Protein AF-A0A9E3EXT1-F1 (afdb_monomer)

Mean predicted aligned error: 4.01 Å

Radius of gyration: 15.21 Å; Cα contacts (8 Å, |Δi|>4): 262; chains: 1; bounding box: 45×29×39 Å

Structure (mmCIF, N/CA/C/O backbone):
data_AF-A0A9E3EXT1-F1
#
_entry.id   AF-A0A9E3EXT1-F1
#
loop_
_atom_site.group_PDB
_atom_site.id
_atom_site.type_symbol
_atom_site.label_atom_id
_atom_site.label_alt_id
_atom_site.label_comp_id
_atom_site.label_asym_id
_atom_site.label_entity_id
_atom_site.label_seq_id
_atom_site.pdbx_PDB_ins_code
_atom_site.Cartn_x
_atom_site.Cartn_y
_atom_site.Cartn_z
_atom_site.occupancy
_atom_site.B_iso_or_equiv
_atom_site.auth_seq_id
_atom_site.auth_comp_id
_atom_site.auth_asym_id
_atom_site.auth_atom_id
_atom_site.pdbx_PDB_model_num
ATOM 1 N N . MET A 1 1 ? 29.242 -13.942 -9.370 1.00 41.12 1 MET A N 1
ATOM 2 C CA . MET A 1 1 ? 27.802 -14.006 -9.050 1.00 41.12 1 MET A CA 1
ATOM 3 C C . MET A 1 1 ? 27.600 -13.312 -7.719 1.00 41.12 1 MET A C 1
ATOM 5 O O . MET A 1 1 ? 28.038 -13.839 -6.708 1.00 41.12 1 MET A O 1
ATOM 9 N N . ALA A 1 2 ? 27.047 -12.103 -7.736 1.00 33.72 2 ALA A N 1
ATOM 10 C CA . ALA A 1 2 ? 26.754 -11.335 -6.535 1.00 33.72 2 ALA A CA 1
ATOM 11 C C . ALA A 1 2 ? 25.234 -11.185 -6.450 1.00 33.72 2 ALA A C 1
ATOM 13 O O . ALA A 1 2 ? 24.664 -10.317 -7.099 1.00 33.72 2 ALA A O 1
ATOM 14 N N . ALA A 1 3 ? 24.575 -12.050 -5.677 1.00 46.12 3 ALA A N 1
ATOM 15 C CA . ALA A 1 3 ? 23.189 -11.853 -5.248 1.00 46.12 3 ALA A CA 1
ATOM 16 C C . ALA A 1 3 ? 23.150 -10.855 -4.074 1.00 46.12 3 ALA A C 1
ATOM 18 O O . ALA A 1 3 ? 22.568 -11.111 -3.025 1.00 46.12 3 ALA A O 1
ATOM 19 N N . ALA A 1 4 ? 23.869 -9.744 -4.222 1.00 41.94 4 ALA A N 1
ATOM 20 C CA . ALA A 1 4 ? 23.874 -8.671 -3.251 1.00 41.94 4 ALA A CA 1
ATOM 21 C C . ALA A 1 4 ? 22.719 -7.725 -3.609 1.00 41.94 4 ALA A C 1
ATOM 23 O O . ALA A 1 4 ? 22.668 -7.222 -4.728 1.00 41.94 4 ALA A O 1
ATOM 24 N N . HIS A 1 5 ? 21.829 -7.478 -2.644 1.00 45.53 5 HIS A N 1
ATOM 25 C CA . HIS A 1 5 ? 20.836 -6.391 -2.626 1.00 45.53 5 HIS A CA 1
ATOM 26 C C . HIS A 1 5 ? 19.431 -6.640 -3.213 1.00 45.53 5 HIS A C 1
ATOM 28 O O . HIS A 1 5 ? 18.797 -5.693 -3.676 1.00 45.53 5 HIS A O 1
ATOM 34 N N . GLN A 1 6 ? 18.858 -7.844 -3.097 1.00 55.72 6 GLN A N 1
ATOM 35 C CA . GLN A 1 6 ? 17.393 -7.918 -2.950 1.00 55.72 6 GLN A CA 1
ATOM 36 C C . GLN A 1 6 ? 17.056 -7.639 -1.489 1.00 55.72 6 GLN A C 1
ATOM 38 O O . GLN A 1 6 ? 17.091 -8.523 -0.637 1.00 55.72 6 GLN A O 1
ATOM 43 N N . VAL A 1 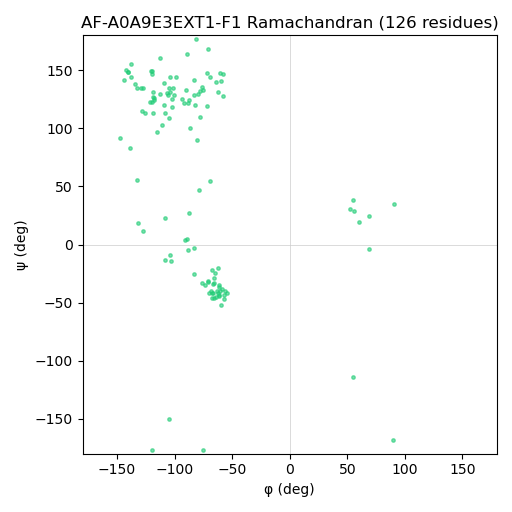7 ? 16.838 -6.365 -1.178 1.00 64.25 7 VAL A N 1
ATOM 44 C CA . VAL A 1 7 ? 16.384 -5.970 0.148 1.00 64.25 7 VAL A CA 1
ATOM 45 C C . VAL A 1 7 ? 14.863 -6.072 0.123 1.00 64.25 7 VAL A C 1
ATOM 47 O O . VAL A 1 7 ? 14.214 -5.172 -0.391 1.00 64.25 7 VAL A O 1
ATOM 50 N N . ASN A 1 8 ? 14.312 -7.163 0.667 1.00 83.69 8 ASN A N 1
ATOM 51 C CA . ASN A 1 8 ? 12.869 -7.373 0.866 1.00 83.69 8 ASN A CA 1
ATOM 52 C C . ASN A 1 8 ? 12.344 -6.426 1.966 1.00 83.69 8 ASN A C 1
ATOM 54 O O . ASN A 1 8 ? 11.835 -6.853 3.001 1.00 83.69 8 ASN A O 1
ATOM 58 N N . LEU A 1 9 ? 12.582 -5.127 1.807 1.00 90.31 9 LEU A N 1
ATOM 59 C CA . LEU A 1 9 ? 12.347 -4.104 2.808 1.00 90.31 9 LEU A CA 1
ATOM 60 C C . LEU A 1 9 ? 11.310 -3.130 2.289 1.00 90.31 9 LEU A C 1
ATOM 62 O O . LEU A 1 9 ? 11.478 -2.501 1.248 1.00 90.31 9 LEU A O 1
ATOM 66 N N . THR A 1 10 ? 10.260 -2.975 3.075 1.00 95.12 10 THR A N 1
ATOM 67 C CA . THR A 1 10 ? 9.255 -1.940 2.867 1.00 95.12 10 THR A CA 1
ATOM 68 C C . THR A 1 10 ? 9.328 -0.937 4.003 1.00 95.12 10 THR A C 1
ATOM 70 O O . THR A 1 10 ? 9.853 -1.228 5.085 1.00 95.12 10 THR A O 1
ATOM 73 N N . SER A 1 11 ? 8.785 0.251 3.785 1.00 97.06 11 SER A N 1
ATOM 74 C CA . SER A 1 11 ? 8.518 1.191 4.865 1.00 97.06 11 SER A CA 1
ATOM 75 C C . SER A 1 11 ? 7.027 1.492 4.930 1.00 97.06 11 SER A C 1
ATOM 77 O O . SER A 1 11 ? 6.325 1.431 3.924 1.00 97.06 11 SER A O 1
ATOM 79 N N . ALA A 1 12 ? 6.538 1.771 6.132 1.00 98.06 12 ALA A N 1
ATOM 80 C CA . ALA A 1 12 ? 5.205 2.299 6.361 1.00 98.06 12 ALA A CA 1
ATOM 81 C C . ALA A 1 12 ? 5.334 3.539 7.242 1.00 98.06 12 ALA A C 1
ATOM 83 O O . ALA A 1 12 ? 5.754 3.435 8.395 1.00 98.06 12 ALA A O 1
ATOM 84 N N . ARG A 1 13 ? 4.986 4.710 6.713 1.00 98.19 13 ARG A N 1
ATOM 85 C CA . ARG A 1 13 ? 4.834 5.934 7.503 1.00 98.19 13 ARG A CA 1
ATOM 86 C C . ARG A 1 13 ? 3.376 6.076 7.898 1.00 98.19 13 ARG A C 1
ATOM 88 O O . ARG A 1 13 ? 2.511 6.086 7.031 1.00 98.19 13 ARG A O 1
ATOM 95 N N . ILE A 1 14 ? 3.120 6.206 9.191 1.00 98.19 14 ILE A N 1
ATOM 96 C CA . ILE A 1 14 ? 1.783 6.266 9.769 1.00 98.19 14 ILE A CA 1
ATOM 97 C C . ILE A 1 14 ? 1.616 7.609 10.465 1.00 98.19 14 ILE A C 1
ATOM 99 O O . ILE A 1 14 ? 2.414 7.956 11.326 1.00 98.19 14 ILE A O 1
ATOM 103 N N . VAL A 1 15 ? 0.560 8.343 10.130 1.00 98.12 15 VAL A N 1
ATOM 104 C CA . VAL A 1 15 ? 0.195 9.592 10.806 1.00 98.12 15 VAL A CA 1
ATOM 105 C C . VAL A 1 15 ? -1.211 9.453 11.377 1.00 98.12 15 VAL A C 1
ATOM 107 O O . VAL A 1 15 ? -2.164 9.174 10.648 1.00 98.12 15 VAL A O 1
ATOM 110 N N . LEU A 1 16 ? -1.343 9.641 12.692 1.00 96.62 16 LEU A N 1
ATOM 111 C CA . LEU A 1 16 ? -2.631 9.630 13.384 1.00 96.62 16 LEU A CA 1
ATOM 112 C C . LEU A 1 16 ? -3.210 11.050 13.454 1.00 96.62 16 LEU A C 1
ATOM 114 O O . LEU A 1 16 ? -2.596 11.952 14.018 1.00 96.62 16 LEU A O 1
ATOM 118 N N . GLY A 1 17 ? -4.409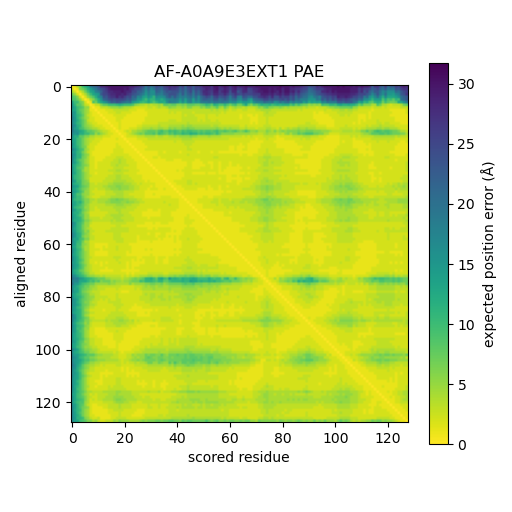 11.231 12.905 1.00 94.81 17 GLY A N 1
ATOM 119 C CA . GLY A 1 17 ? -5.186 12.465 12.994 1.00 94.81 17 GLY A CA 1
ATOM 120 C C . GLY A 1 17 ? -6.098 12.518 14.224 1.00 94.81 17 GLY A C 1
ATOM 121 O O . GLY A 1 17 ? -6.396 11.496 14.847 1.00 94.81 17 GLY A O 1
ATOM 122 N N . ALA A 1 18 ? -6.579 13.723 14.549 1.00 89.75 18 ALA A N 1
ATOM 123 C CA . ALA A 1 18 ? -7.447 13.977 15.704 1.00 89.75 18 ALA A CA 1
ATOM 124 C C . ALA A 1 18 ? -8.788 13.219 15.631 1.00 89.75 18 ALA A C 1
ATOM 126 O O . ALA A 1 18 ? -9.260 12.702 16.641 1.00 89.75 18 ALA A O 1
ATOM 127 N N . ASP A 1 19 ? -9.338 13.049 14.426 1.00 93.00 19 ASP A N 1
ATOM 128 C CA . ASP A 1 19 ? -10.639 12.406 14.189 1.00 93.00 19 ASP A CA 1
ATOM 129 C C . ASP A 1 19 ? -10.534 10.881 14.028 1.00 93.00 19 ASP A C 1
ATOM 131 O O . ASP A 1 19 ? -11.332 10.247 13.337 1.00 93.00 19 ASP A O 1
ATOM 135 N N . ARG A 1 20 ? -9.504 10.269 14.631 1.00 95.19 20 ARG A N 1
ATOM 136 C CA . ARG A 1 20 ? -9.189 8.835 14.482 1.00 95.19 20 ARG A CA 1
ATOM 137 C C . ARG A 1 20 ? -9.001 8.424 13.015 1.00 95.19 20 ARG A C 1
ATOM 139 O O . ARG A 1 20 ? -9.248 7.274 12.643 1.00 95.19 20 ARG A O 1
ATOM 146 N N . THR A 1 21 ? -8.550 9.358 12.183 1.00 97.56 21 THR A N 1
ATOM 147 C CA . THR A 1 21 ? -8.076 9.081 10.828 1.00 97.56 21 THR A CA 1
ATOM 148 C C . THR A 1 21 ? -6.625 8.632 10.882 1.00 97.56 21 THR A C 1
ATOM 150 O O . THR A 1 21 ? -5.839 9.169 11.658 1.00 97.56 21 THR A O 1
ATOM 153 N N . VAL A 1 22 ? -6.250 7.671 10.049 1.00 98.12 22 VAL A N 1
ATOM 154 C CA . VAL A 1 22 ? -4.881 7.160 9.966 1.00 98.12 22 VAL A CA 1
ATOM 155 C C . VAL A 1 22 ? -4.428 7.262 8.523 1.00 98.12 22 VAL A C 1
ATOM 157 O O . VAL A 1 22 ? -4.976 6.578 7.662 1.00 98.12 22 VAL A O 1
ATOM 160 N N . ASP A 1 23 ? -3.451 8.116 8.254 1.00 98.31 23 ASP A N 1
ATOM 161 C CA . ASP A 1 23 ? -2.793 8.173 6.953 1.00 98.31 23 ASP A CA 1
ATOM 162 C C . ASP A 1 23 ? -1.630 7.174 6.969 1.00 98.31 23 ASP A C 1
ATOM 164 O O . ASP A 1 23 ? -0.761 7.264 7.837 1.00 98.31 23 ASP A O 1
ATOM 168 N N . VAL A 1 24 ? -1.624 6.205 6.047 1.00 98.44 24 VAL A N 1
ATOM 169 C CA . VAL A 1 24 ? -0.497 5.275 5.862 1.00 98.44 24 VAL A CA 1
ATOM 170 C C . VAL A 1 24 ? 0.080 5.461 4.466 1.00 98.44 24 VAL A C 1
ATOM 172 O O . VAL A 1 24 ? -0.645 5.366 3.473 1.00 98.44 24 VAL A O 1
ATOM 175 N N . ASP A 1 25 ? 1.385 5.706 4.410 1.00 98.31 25 ASP A N 1
ATOM 176 C CA . ASP A 1 25 ? 2.198 5.689 3.195 1.00 98.31 25 ASP A CA 1
ATOM 177 C C . ASP A 1 25 ? 3.096 4.450 3.225 1.00 98.31 25 ASP A C 1
ATOM 179 O O . ASP A 1 25 ? 3.953 4.333 4.104 1.00 98.31 25 ASP A O 1
ATOM 183 N N . VAL A 1 26 ? 2.855 3.505 2.316 1.00 98.31 26 VAL A N 1
ATOM 184 C CA . VAL A 1 26 ? 3.659 2.289 2.161 1.00 98.31 26 VAL A CA 1
ATOM 185 C C . VAL A 1 26 ? 4.581 2.452 0.960 1.00 98.31 26 VAL A C 1
ATOM 187 O O . VAL A 1 26 ? 4.099 2.541 -0.170 1.00 98.31 26 VAL A O 1
ATOM 190 N N . SER A 1 27 ? 5.893 2.414 1.192 1.00 97.69 27 SER A N 1
ATOM 191 C CA . SER A 1 27 ? 6.903 2.432 0.129 1.00 97.69 27 SER A CA 1
ATOM 192 C C . SER A 1 27 ? 7.520 1.048 -0.063 1.00 97.69 27 SER A C 1
ATOM 194 O O . SER A 1 27 ? 7.882 0.370 0.905 1.00 97.69 27 SER A O 1
ATOM 196 N N . MET A 1 28 ? 7.649 0.628 -1.321 1.00 96.12 28 MET A N 1
ATOM 197 C CA . MET A 1 28 ? 8.204 -0.671 -1.722 1.00 96.12 28 MET A CA 1
ATOM 198 C C . MET A 1 28 ? 9.078 -0.503 -2.964 1.00 96.12 28 MET A C 1
ATOM 200 O O . MET A 1 28 ? 8.768 0.334 -3.811 1.00 96.12 28 MET A O 1
ATOM 204 N N . LYS A 1 29 ? 10.124 -1.320 -3.128 1.00 95.81 29 LYS A N 1
ATOM 205 C CA . LYS A 1 29 ? 10.916 -1.314 -4.364 1.00 95.81 29 LYS A CA 1
ATOM 206 C C . LYS A 1 29 ? 10.055 -1.760 -5.550 1.00 95.81 29 LYS A C 1
ATOM 208 O O . LYS A 1 29 ? 9.287 -2.715 -5.437 1.00 95.81 29 LYS A O 1
ATOM 213 N N . GLY A 1 30 ? 10.211 -1.127 -6.712 1.00 96.25 30 GLY A N 1
ATOM 214 C CA . GLY A 1 30 ? 9.434 -1.471 -7.906 1.00 96.25 30 GLY A CA 1
ATOM 215 C C . GLY A 1 30 ? 9.629 -2.929 -8.334 1.00 96.25 30 GLY A C 1
ATOM 216 O O . GLY A 1 30 ? 8.671 -3.603 -8.697 1.00 96.25 30 GLY A O 1
ATOM 217 N N . SER A 1 31 ? 10.857 -3.445 -8.219 1.00 95.38 31 SER A N 1
ATOM 218 C CA . SER A 1 31 ? 11.160 -4.853 -8.526 1.00 95.38 31 SER A CA 1
ATOM 219 C C . SER A 1 31 ? 10.485 -5.852 -7.578 1.00 95.38 31 SER A C 1
ATOM 221 O O . SER A 1 31 ? 10.163 -6.963 -7.997 1.00 95.38 31 SER A O 1
ATOM 223 N N . ASP A 1 32 ? 10.223 -5.468 -6.326 1.00 95.25 32 ASP A N 1
ATOM 224 C CA . ASP A 1 32 ? 9.475 -6.313 -5.393 1.00 95.25 32 ASP A CA 1
ATOM 225 C C . ASP A 1 32 ? 7.990 -6.357 -5.741 1.00 95.25 32 ASP A C 1
ATOM 227 O O . ASP A 1 32 ? 7.372 -7.412 -5.630 1.00 95.25 32 ASP A O 1
ATOM 231 N N . ILE A 1 33 ? 7.434 -5.248 -6.234 1.00 95.19 33 ILE A N 1
ATOM 232 C CA . ILE A 1 33 ? 6.058 -5.203 -6.744 1.00 95.19 33 ILE A CA 1
ATOM 233 C C . ILE A 1 33 ? 5.923 -6.068 -7.995 1.00 95.19 33 ILE A C 1
ATOM 235 O O . ILE A 1 33 ? 5.003 -6.880 -8.074 1.00 95.19 33 ILE A O 1
ATOM 239 N N . ASP A 1 34 ? 6.864 -5.956 -8.934 1.00 96.56 34 ASP A N 1
ATOM 240 C CA . ASP A 1 34 ? 6.881 -6.789 -10.141 1.00 96.56 34 ASP A CA 1
ATOM 241 C C . ASP A 1 34 ? 6.886 -8.279 -9.800 1.00 96.56 34 ASP A C 1
ATOM 243 O O . ASP A 1 34 ? 6.155 -9.061 -10.407 1.00 96.56 34 ASP A O 1
ATOM 247 N N . ARG A 1 35 ? 7.639 -8.671 -8.769 1.00 94.81 35 ARG A N 1
ATOM 248 C CA . ARG A 1 35 ? 7.631 -10.043 -8.258 1.00 94.81 35 ARG A CA 1
ATOM 249 C C . ARG A 1 35 ? 6.328 -10.410 -7.539 1.00 94.81 35 ARG A C 1
ATOM 251 O O . ARG A 1 35 ? 5.857 -11.526 -7.724 1.00 94.81 35 ARG A O 1
ATOM 258 N N . ALA A 1 36 ? 5.771 -9.512 -6.726 1.00 95.12 36 ALA A N 1
ATOM 259 C CA . ALA A 1 36 ? 4.577 -9.772 -5.920 1.00 95.12 36 ALA A CA 1
ATOM 260 C C . ALA A 1 36 ? 3.312 -9.955 -6.766 1.00 95.12 36 ALA A C 1
ATOM 262 O O . ALA A 1 36 ? 2.506 -10.840 -6.497 1.00 95.12 36 ALA A O 1
ATOM 263 N N . ILE A 1 37 ? 3.138 -9.127 -7.800 1.00 96.50 37 ILE A N 1
ATOM 264 C CA . ILE A 1 37 ? 1.882 -9.063 -8.562 1.00 96.50 37 ILE A CA 1
ATOM 265 C C . ILE A 1 37 ? 2.056 -9.211 -10.077 1.00 96.50 37 ILE A C 1
ATOM 267 O O . ILE A 1 37 ? 1.108 -8.984 -10.827 1.00 96.50 37 ILE A O 1
ATOM 271 N N . GLY A 1 38 ? 3.245 -9.606 -10.540 1.00 95.62 38 GLY A N 1
ATOM 272 C CA . GLY A 1 38 ? 3.505 -9.910 -11.950 1.00 95.62 38 GLY A CA 1
ATOM 273 C C . GLY A 1 38 ? 3.477 -8.688 -12.869 1.00 95.62 38 GLY A C 1
ATOM 274 O O . GLY A 1 38 ? 3.180 -8.819 -14.056 1.00 95.62 38 GLY A O 1
ATOM 275 N N . THR A 1 39 ? 3.733 -7.493 -12.333 1.00 96.00 39 THR A N 1
ATOM 276 C CA . THR A 1 39 ? 3.844 -6.271 -13.134 1.00 96.00 39 THR A CA 1
ATOM 277 C C . THR A 1 39 ? 5.227 -6.141 -13.775 1.00 96.00 39 THR A C 1
ATOM 279 O O . THR A 1 39 ? 6.125 -6.955 -13.565 1.00 96.00 39 THR A O 1
ATOM 282 N N . HIS A 1 40 ? 5.394 -5.090 -14.577 1.00 96.44 40 HIS A N 1
ATOM 283 C CA . HIS A 1 40 ? 6.684 -4.682 -15.125 1.00 96.44 40 HIS A CA 1
ATOM 284 C C . HIS A 1 40 ? 6.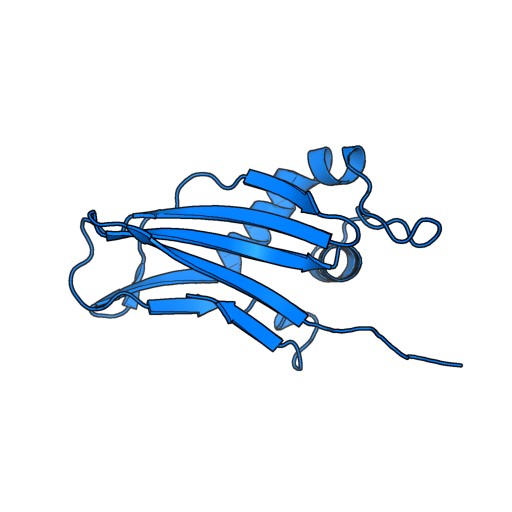871 -3.170 -14.943 1.00 96.44 40 HIS A C 1
ATOM 286 O O . HIS A 1 40 ? 7.017 -2.428 -15.912 1.00 96.44 40 HIS A O 1
ATOM 292 N N . VAL A 1 41 ? 6.770 -2.656 -13.724 1.00 97.50 41 VAL A N 1
ATOM 293 C CA . VAL A 1 41 ? 6.932 -1.225 -13.449 1.00 97.50 41 VAL A CA 1
ATOM 294 C C . VAL A 1 41 ? 8.401 -0.843 -13.307 1.00 97.50 41 VAL A C 1
ATOM 296 O O . VAL A 1 41 ? 8.748 0.297 -13.590 1.00 97.50 41 VAL A O 1
ATOM 299 N N . PHE A 1 42 ? 9.284 -1.766 -12.932 1.00 97.44 42 PHE A N 1
ATOM 300 C CA . PHE A 1 42 ? 10.690 -1.473 -12.686 1.00 97.44 42 PHE A CA 1
ATOM 301 C C . PHE A 1 42 ? 11.553 -1.618 -13.945 1.00 97.44 42 PHE A C 1
ATOM 303 O O . PHE A 1 42 ? 11.472 -2.610 -14.671 1.00 97.44 42 PHE A O 1
ATOM 310 N N . ASN A 1 43 ? 12.417 -0.637 -14.208 1.00 96.25 43 ASN A N 1
ATOM 311 C CA . ASN A 1 43 ? 13.401 -0.692 -15.283 1.00 96.25 43 ASN A CA 1
ATOM 312 C C . ASN A 1 43 ? 14.803 -0.943 -14.717 1.00 96.25 43 ASN A C 1
ATOM 314 O O . ASN A 1 43 ? 15.429 -0.042 -14.164 1.00 96.25 43 ASN A O 1
ATOM 318 N N . ILE A 1 44 ? 15.326 -2.149 -14.943 1.00 92.56 44 ILE A N 1
ATOM 319 C CA . ILE A 1 44 ? 16.661 -2.558 -14.488 1.00 92.56 44 ILE A CA 1
ATOM 320 C C . ILE A 1 44 ? 17.811 -1.773 -15.142 1.00 92.56 44 ILE A C 1
ATOM 322 O O . ILE A 1 44 ? 18.889 -1.689 -14.568 1.00 92.56 44 ILE A O 1
ATOM 326 N N . GLN A 1 45 ? 17.610 -1.200 -16.335 1.00 94.88 45 GLN A N 1
ATOM 327 C CA . GLN A 1 45 ? 18.658 -0.436 -17.025 1.00 94.88 45 GLN A CA 1
ATOM 328 C C . GLN A 1 45 ? 18.847 0.954 -16.420 1.00 94.88 45 GLN A C 1
ATOM 330 O O . GLN A 1 45 ? 19.954 1.483 -16.436 1.00 94.88 45 GLN A O 1
ATOM 335 N N . THR A 1 46 ? 17.763 1.547 -15.919 1.00 95.25 46 THR A N 1
ATOM 336 C CA . THR A 1 46 ? 17.779 2.890 -15.327 1.00 95.25 46 THR A CA 1
ATOM 337 C C . THR A 1 46 ? 17.720 2.868 -13.805 1.00 95.25 46 THR A C 1
ATOM 339 O O . THR A 1 46 ? 17.871 3.924 -13.213 1.00 95.25 46 THR A O 1
ATOM 342 N N . ASP A 1 47 ? 17.478 1.703 -13.194 1.00 94.81 47 ASP A N 1
ATOM 343 C CA . ASP A 1 47 ? 17.240 1.526 -11.753 1.00 94.81 47 ASP A CA 1
ATOM 344 C C . ASP A 1 47 ? 16.087 2.409 -11.237 1.00 94.81 47 ASP A C 1
ATOM 346 O O . ASP A 1 47 ? 16.146 2.993 -10.163 1.00 94.81 47 ASP A O 1
ATOM 350 N N . LEU A 1 48 ? 15.028 2.551 -12.045 1.00 96.69 48 LEU A N 1
ATOM 351 C CA . LEU A 1 48 ? 13.897 3.445 -11.767 1.00 96.69 48 LEU A CA 1
ATOM 352 C C . LEU A 1 48 ? 12.563 2.787 -12.105 1.00 96.69 48 LEU A C 1
ATOM 354 O O . LEU A 1 48 ? 12.475 1.929 -12.989 1.00 96.69 48 LEU A O 1
ATOM 358 N N . VAL A 1 49 ? 11.499 3.251 -11.453 1.00 97.75 49 VAL A N 1
ATOM 359 C CA . VAL A 1 49 ? 10.127 2.907 -11.830 1.00 97.75 49 VAL A CA 1
ATOM 360 C C . VAL A 1 49 ? 9.672 3.707 -13.054 1.00 97.75 49 VAL A C 1
ATOM 362 O O . VAL A 1 49 ? 9.800 4.928 -13.126 1.00 97.75 49 VAL A O 1
ATOM 365 N N . ARG A 1 50 ? 9.089 3.002 -14.025 1.00 97.94 50 ARG A N 1
ATOM 366 C CA . ARG A 1 50 ? 8.462 3.552 -15.229 1.00 97.94 50 ARG A CA 1
ATOM 367 C C . ARG A 1 50 ? 7.083 4.106 -14.879 1.00 97.94 50 ARG A C 1
ATOM 369 O O . ARG A 1 50 ? 6.164 3.349 -14.567 1.00 97.94 50 ARG A O 1
ATOM 376 N N . ALA A 1 51 ? 6.943 5.430 -14.907 1.00 96.81 51 ALA A N 1
ATOM 377 C CA . ALA A 1 51 ? 5.732 6.118 -14.455 1.00 96.81 51 ALA A CA 1
ATOM 378 C C . ALA A 1 51 ? 4.473 5.740 -15.258 1.00 96.81 51 ALA A C 1
ATOM 380 O O . ALA A 1 51 ? 3.395 5.609 -14.686 1.00 96.81 51 ALA A O 1
ATOM 381 N N . ASP A 1 52 ? 4.610 5.526 -16.565 1.00 97.62 52 ASP A N 1
ATOM 382 C CA . ASP A 1 52 ? 3.538 5.088 -17.462 1.00 97.62 52 ASP A CA 1
ATOM 383 C C . ASP A 1 52 ? 3.078 3.656 -17.149 1.00 97.62 52 ASP A C 1
ATOM 385 O O . ASP A 1 52 ? 1.881 3.396 -17.003 1.00 97.62 52 ASP A O 1
ATOM 389 N N . ALA A 1 53 ? 4.024 2.731 -16.964 1.00 97.94 53 ALA A N 1
ATOM 390 C CA . ALA A 1 53 ? 3.721 1.359 -16.572 1.00 97.94 53 ALA A CA 1
ATOM 391 C C . ALA A 1 53 ? 3.056 1.310 -15.189 1.00 97.94 53 ALA A C 1
ATOM 393 O O . ALA A 1 53 ? 2.092 0.569 -14.992 1.00 97.94 53 ALA A O 1
ATOM 394 N N . LEU A 1 54 ? 3.527 2.133 -14.246 1.00 98.50 54 LEU A N 1
ATOM 395 C CA . LEU A 1 54 ? 2.928 2.234 -12.920 1.00 98.50 54 LEU A CA 1
ATOM 396 C C . LEU A 1 54 ? 1.517 2.823 -12.966 1.00 98.50 54 LEU A C 1
ATOM 398 O O . LEU A 1 54 ? 0.636 2.315 -12.277 1.00 98.50 54 LEU A O 1
ATOM 402 N N . ALA A 1 55 ? 1.274 3.854 -13.778 1.00 98.06 55 ALA A N 1
ATOM 403 C CA . ALA A 1 55 ? -0.061 4.426 -13.938 1.00 98.06 55 ALA A CA 1
ATOM 404 C C . ALA A 1 55 ? -1.068 3.357 -14.399 1.00 98.06 55 ALA A C 1
ATOM 406 O O . ALA A 1 55 ? -2.147 3.237 -13.814 1.00 98.06 55 ALA A O 1
ATOM 407 N N . ASN A 1 56 ? -0.672 2.515 -15.360 1.00 98.12 56 ASN A N 1
ATOM 408 C CA . ASN A 1 56 ? -1.484 1.396 -15.846 1.00 98.12 56 ASN A CA 1
ATOM 409 C C . ASN A 1 56 ? -1.689 0.295 -14.788 1.00 98.12 56 ASN A C 1
ATOM 411 O O . ASN A 1 56 ? -2.754 -0.315 -14.737 1.00 98.12 56 ASN A O 1
ATOM 415 N N . ALA A 1 57 ? -0.695 0.053 -13.928 1.00 98.19 57 ALA A N 1
ATOM 416 C CA . ALA A 1 57 ? -0.750 -0.950 -12.860 1.00 98.19 57 ALA A CA 1
ATOM 417 C C . ALA A 1 57 ? -1.334 -0.427 -11.530 1.00 98.19 57 ALA A C 1
ATOM 419 O O . ALA A 1 57 ? -1.502 -1.201 -10.585 1.00 98.19 57 ALA A O 1
ATOM 420 N N . SER A 1 58 ? -1.644 0.869 -11.433 1.00 98.00 58 SER A N 1
ATOM 421 C CA . SER A 1 58 ? -1.969 1.556 -10.173 1.00 98.00 58 SER A CA 1
ATOM 422 C C . SER A 1 58 ? -3.098 0.888 -9.384 1.00 98.00 58 SER A C 1
ATOM 424 O O . SER A 1 58 ? -2.977 0.707 -8.173 1.00 98.00 58 SER A O 1
ATOM 426 N N . GLY A 1 59 ? -4.162 0.448 -10.064 1.00 98.12 59 GLY A N 1
ATOM 427 C CA . GLY A 1 59 ? -5.274 -0.270 -9.438 1.00 98.12 59 GLY A CA 1
ATOM 428 C C . GLY A 1 59 ? -4.847 -1.590 -8.788 1.00 98.12 59 GLY A C 1
ATOM 429 O O . GLY A 1 59 ? -5.226 -1.864 -7.650 1.00 98.12 59 GLY A O 1
ATOM 430 N N . SER A 1 60 ? -4.015 -2.381 -9.469 1.00 98.31 60 SER A N 1
ATOM 431 C CA . SER A 1 60 ? -3.496 -3.654 -8.951 1.00 98.31 60 SER A CA 1
ATOM 432 C C . SER A 1 60 ? -2.526 -3.448 -7.788 1.00 98.31 60 SER A C 1
ATOM 434 O O . SER A 1 60 ? -2.611 -4.158 -6.789 1.00 98.31 60 SER A O 1
ATOM 436 N N . VAL A 1 61 ? -1.660 -2.434 -7.868 1.00 98.31 61 VAL A N 1
ATOM 437 C CA . VAL A 1 61 ? -0.736 -2.074 -6.779 1.00 98.31 61 VAL A CA 1
ATOM 438 C C . VAL A 1 61 ? -1.501 -1.621 -5.530 1.00 98.31 61 VAL A C 1
ATOM 440 O O . VAL A 1 61 ? -1.216 -2.076 -4.422 1.00 98.31 61 VAL A O 1
ATOM 443 N N . ALA A 1 62 ? -2.512 -0.764 -5.697 1.00 98.25 62 ALA A N 1
ATOM 444 C CA . ALA A 1 62 ? -3.375 -0.330 -4.601 1.00 98.25 62 ALA A CA 1
ATOM 445 C C . ALA A 1 62 ? -4.137 -1.504 -3.964 1.00 98.25 62 ALA A C 1
ATOM 447 O O . ALA A 1 62 ? -4.216 -1.602 -2.736 1.00 98.25 62 ALA A O 1
ATOM 448 N N . ALA A 1 63 ? -4.683 -2.402 -4.790 1.00 97.94 63 ALA A N 1
ATOM 449 C CA . ALA A 1 63 ? -5.395 -3.587 -4.323 1.00 97.94 63 ALA A CA 1
ATOM 450 C C . ALA A 1 63 ? -4.483 -4.518 -3.513 1.00 97.94 63 ALA A C 1
ATOM 452 O O . ALA A 1 63 ? -4.889 -4.990 -2.452 1.00 97.94 63 ALA A O 1
ATOM 453 N N . TYR A 1 64 ? -3.245 -4.718 -3.967 1.00 97.94 64 TYR A N 1
ATOM 454 C CA . TYR A 1 64 ? -2.244 -5.501 -3.253 1.00 97.94 64 TYR A CA 1
ATOM 455 C C . TYR A 1 64 ? -1.948 -4.927 -1.863 1.00 97.94 64 TYR A C 1
ATOM 457 O O . TYR A 1 64 ? -2.102 -5.624 -0.861 1.00 97.94 64 TYR A O 1
ATOM 465 N N . VAL A 1 65 ? -1.629 -3.632 -1.758 1.00 97.69 65 VAL A N 1
ATOM 466 C CA . VAL A 1 65 ? -1.370 -3.020 -0.442 1.00 97.69 65 VAL A CA 1
ATOM 467 C C . VAL A 1 65 ? -2.590 -3.121 0.471 1.00 97.69 65 VAL A C 1
ATOM 469 O O . VAL A 1 65 ? -2.438 -3.452 1.641 1.00 97.69 65 VAL A O 1
ATOM 472 N N . ARG A 1 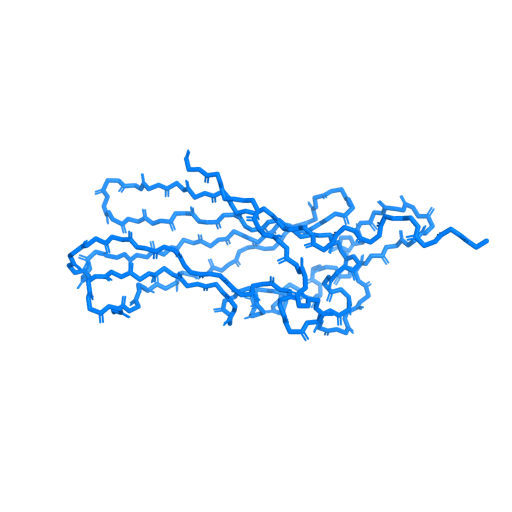66 ? -3.808 -2.920 -0.043 1.00 96.50 66 ARG A N 1
ATOM 473 C CA . ARG A 1 66 ? -5.037 -3.056 0.758 1.00 96.50 66 ARG A CA 1
ATOM 474 C C . ARG A 1 66 ? -5.292 -4.494 1.231 1.00 96.50 66 ARG A C 1
ATOM 476 O O . ARG A 1 66 ? -5.846 -4.676 2.311 1.00 96.50 66 ARG A O 1
ATOM 483 N N . ALA A 1 67 ? -4.918 -5.503 0.448 1.00 97.19 67 ALA A N 1
ATOM 484 C CA . ALA A 1 67 ? -5.045 -6.903 0.850 1.00 97.19 67 ALA A CA 1
ATOM 485 C C . ALA A 1 67 ? -4.046 -7.277 1.958 1.00 97.19 67 ALA A C 1
ATOM 487 O O . ALA A 1 67 ? -4.352 -8.105 2.815 1.00 97.19 67 ALA A O 1
ATOM 488 N N . HIS A 1 68 ? -2.875 -6.637 1.965 1.00 98.00 68 HIS A N 1
ATOM 489 C CA . HIS A 1 68 ? -1.780 -6.976 2.869 1.00 98.00 68 HIS A CA 1
ATOM 490 C C . HIS A 1 68 ? -1.604 -6.018 4.050 1.00 98.00 68 HIS A C 1
ATOM 492 O O . HIS A 1 68 ? -0.909 -6.381 4.998 1.00 98.00 68 HIS A O 1
ATOM 498 N N . ALA A 1 69 ? -2.225 -4.840 4.042 1.00 97.62 69 ALA A N 1
ATOM 499 C CA . ALA A 1 69 ? -2.146 -3.851 5.109 1.00 97.62 69 ALA A CA 1
ATOM 500 C C . ALA A 1 69 ? -3.539 -3.416 5.576 1.00 97.62 69 ALA A C 1
ATOM 502 O O . ALA A 1 69 ? -4.430 -3.111 4.784 1.00 97.62 69 ALA A O 1
ATOM 503 N N . VAL A 1 70 ? -3.721 -3.358 6.894 1.00 98.00 70 VAL A N 1
ATOM 504 C CA . VAL A 1 70 ? -4.996 -3.007 7.515 1.00 98.00 70 VAL A CA 1
ATOM 505 C C . VAL A 1 70 ? -4.784 -2.182 8.778 1.00 98.00 70 VAL A C 1
ATOM 507 O O . VAL A 1 70 ? -3.876 -2.435 9.573 1.00 98.00 70 VAL A O 1
ATOM 510 N N . VAL A 1 71 ? -5.665 -1.204 8.980 1.00 98.12 71 VAL A N 1
ATOM 511 C CA . VAL A 1 71 ? -5.804 -0.484 10.245 1.00 98.12 71 VAL A CA 1
ATOM 512 C C . VAL A 1 71 ? -7.006 -1.053 10.995 1.00 98.12 71 VAL A C 1
ATOM 514 O O . VAL A 1 71 ? -8.097 -1.189 10.441 1.00 98.12 71 VAL A O 1
ATOM 517 N N . LEU A 1 72 ? -6.787 -1.410 12.254 1.00 97.75 72 LEU A N 1
ATOM 518 C CA . LEU A 1 72 ? -7.740 -2.061 13.144 1.00 97.75 72 LEU A CA 1
ATOM 519 C C . LEU A 1 72 ? -7.986 -1.186 14.376 1.00 97.75 72 LEU A C 1
ATOM 521 O O . LEU A 1 72 ? -7.077 -0.504 14.845 1.00 97.75 72 LEU A O 1
ATOM 525 N N . GLY A 1 73 ? -9.183 -1.256 14.948 1.00 94.12 73 GLY A N 1
ATOM 526 C CA . GLY A 1 73 ? -9.493 -0.717 16.271 1.00 94.12 73 GLY A CA 1
ATOM 527 C C . GLY A 1 73 ? -9.614 -1.807 17.340 1.00 94.12 73 GLY A C 1
ATOM 528 O O . GLY A 1 73 ? -8.954 -2.853 17.287 1.00 94.12 73 GLY A O 1
ATOM 529 N N . GLY A 1 74 ? -10.448 -1.556 18.349 1.00 93.00 74 GLY A N 1
ATOM 530 C CA . GLY A 1 74 ? -10.771 -2.518 19.401 1.00 93.00 74 GLY A CA 1
ATOM 531 C C . GLY A 1 74 ? -11.427 -3.783 18.845 1.00 93.00 74 GLY A C 1
ATOM 532 O O . GLY A 1 74 ? -12.124 -3.734 17.836 1.00 93.00 74 GLY A O 1
ATOM 533 N N . ALA A 1 75 ? -11.169 -4.920 19.500 1.00 89.88 75 ALA A N 1
ATOM 534 C CA . ALA A 1 75 ? -11.672 -6.240 19.095 1.00 89.88 75 ALA A CA 1
ATOM 535 C C . ALA A 1 75 ? -11.379 -6.613 17.623 1.00 89.88 75 ALA A C 1
ATOM 537 O O . ALA A 1 75 ? -12.157 -7.320 16.995 1.00 89.88 75 ALA A O 1
ATOM 538 N N . ASP A 1 76 ? -10.268 -6.108 17.069 1.00 92.56 76 ASP A N 1
ATOM 539 C CA . ASP A 1 76 ? -9.835 -6.334 15.677 1.00 92.56 76 ASP A CA 1
ATOM 540 C C . ASP A 1 76 ? -10.834 -5.853 14.606 1.00 92.56 76 ASP A C 1
ATOM 542 O O . ASP A 1 76 ? -10.744 -6.242 13.441 1.00 92.56 76 ASP A O 1
ATOM 546 N N . ALA A 1 77 ? -11.753 -4.952 14.966 1.00 95.88 77 ALA A N 1
ATOM 547 C CA . ALA A 1 77 ? -12.650 -4.319 14.009 1.00 95.88 77 ALA A CA 1
ATOM 548 C C . ALA A 1 77 ? -11.853 -3.498 12.981 1.00 95.88 77 ALA A C 1
ATOM 550 O O . ALA A 1 77 ? -10.969 -2.716 13.336 1.00 95.88 77 ALA A O 1
ATOM 551 N N . THR A 1 78 ? -12.157 -3.690 11.698 1.00 96.19 78 THR A N 1
ATOM 552 C CA . THR A 1 78 ? -11.429 -3.050 10.595 1.00 96.19 78 THR A CA 1
ATOM 553 C C . THR A 1 78 ? -11.898 -1.615 10.397 1.00 96.19 78 THR A C 1
ATOM 555 O O . THR A 1 78 ? -13.093 -1.358 10.273 1.00 96.19 78 THR A O 1
ATOM 558 N N . CYS A 1 79 ? -10.952 -0.681 10.346 1.00 97.25 79 CYS A N 1
ATOM 559 C CA . CYS A 1 79 ? -11.232 0.702 9.992 1.00 97.25 79 CYS A CA 1
ATOM 560 C C . CYS A 1 79 ? -11.544 0.824 8.496 1.00 97.25 79 CYS A C 1
ATOM 562 O O . CYS A 1 79 ? -10.986 0.100 7.669 1.00 97.25 79 CYS A O 1
ATOM 564 N N . SER A 1 80 ? -12.412 1.767 8.135 1.00 96.56 80 SER A N 1
ATOM 565 C CA . SER A 1 80 ? -12.817 1.965 6.744 1.00 96.56 80 SER A CA 1
ATOM 566 C C . SER A 1 80 ? -11.670 2.570 5.939 1.00 96.56 80 SER A C 1
ATOM 568 O O . SER A 1 80 ? -11.197 3.661 6.254 1.00 96.56 80 SER A O 1
ATOM 570 N N . ALA A 1 81 ? -11.204 1.866 4.911 1.00 96.62 81 ALA A N 1
ATOM 571 C CA . ALA A 1 81 ? -10.163 2.359 4.021 1.00 96.62 81 ALA A CA 1
ATOM 572 C C . ALA A 1 81 ? -10.769 3.260 2.931 1.00 96.62 81 ALA A C 1
ATOM 574 O O . ALA A 1 81 ? -11.683 2.856 2.206 1.00 96.62 81 ALA A O 1
ATOM 575 N N . GLY A 1 82 ? -10.216 4.458 2.768 1.00 96.56 82 GLY A N 1
ATOM 576 C CA . GLY A 1 82 ? -10.499 5.349 1.648 1.00 96.56 82 GLY A CA 1
ATOM 577 C C . GLY A 1 82 ? -9.812 4.905 0.349 1.00 96.56 82 GLY A C 1
ATOM 578 O O . GLY A 1 82 ? -9.168 3.847 0.309 1.00 96.56 82 GLY A O 1
ATOM 579 N N . PRO A 1 83 ? -9.952 5.697 -0.729 1.00 96.31 83 PRO A N 1
ATOM 580 C CA . PRO A 1 83 ? -9.200 5.497 -1.962 1.00 96.31 83 PRO A CA 1
ATOM 581 C C . PRO A 1 83 ? -7.690 5.546 -1.712 1.00 96.31 83 PRO A C 1
ATOM 583 O O . PRO A 1 83 ? -7.217 6.308 -0.866 1.00 96.31 83 PRO A O 1
ATOM 586 N N . ALA A 1 84 ? -6.948 4.750 -2.478 1.00 97.62 84 ALA A N 1
ATOM 587 C CA . ALA A 1 84 ? -5.494 4.760 -2.476 1.00 97.62 84 ALA A CA 1
ATOM 588 C C . ALA A 1 84 ? -4.965 5.582 -3.657 1.00 97.62 84 ALA A C 1
ATOM 590 O O . ALA A 1 84 ? -5.523 5.519 -4.753 1.00 97.62 84 ALA A O 1
ATOM 591 N N . SER A 1 85 ? -3.860 6.298 -3.460 1.00 98.06 85 SER A N 1
ATOM 592 C CA . SER A 1 85 ? -3.068 6.875 -4.550 1.00 98.06 85 SER A CA 1
ATOM 593 C C . SER A 1 85 ? -1.740 6.140 -4.674 1.00 98.06 85 SER A C 1
ATOM 595 O O . SER A 1 85 ? -1.102 5.866 -3.656 1.00 98.06 85 SER A O 1
ATOM 597 N N . VAL A 1 86 ? -1.314 5.880 -5.907 1.00 98.56 86 VAL A N 1
ATOM 598 C CA . VAL A 1 86 ? -0.059 5.192 -6.229 1.00 98.56 86 VAL A CA 1
ATOM 599 C C . VAL A 1 86 ? 0.819 6.132 -7.045 1.00 98.56 86 VAL A C 1
ATOM 601 O O . VAL A 1 86 ? 0.338 6.735 -8.004 1.00 98.56 86 VAL A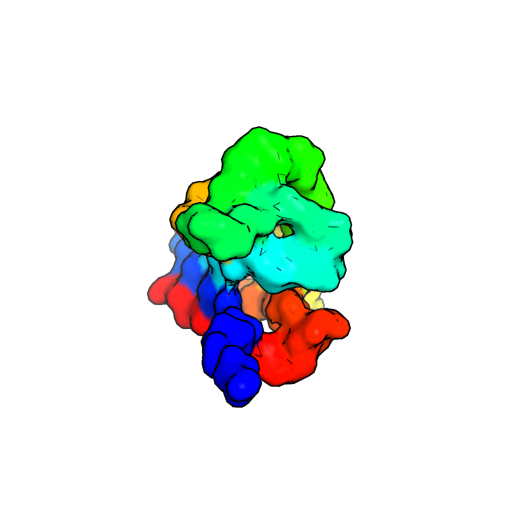 O 1
ATOM 604 N N . ALA A 1 87 ? 2.089 6.269 -6.670 1.00 98.19 87 ALA A N 1
ATOM 605 C CA . ALA A 1 87 ? 3.038 7.144 -7.352 1.00 98.19 87 ALA A CA 1
ATOM 606 C C . ALA A 1 87 ? 4.440 6.517 -7.410 1.00 98.19 87 ALA A C 1
ATOM 608 O O . ALA A 1 87 ? 4.798 5.755 -6.507 1.00 98.19 87 ALA A O 1
ATOM 609 N N . PRO A 1 88 ? 5.238 6.827 -8.449 1.00 97.69 88 PRO A N 1
ATOM 610 C CA . PRO A 1 88 ? 6.634 6.417 -8.483 1.00 97.69 88 PRO A CA 1
ATOM 611 C C . PRO A 1 88 ? 7.428 7.201 -7.431 1.00 97.69 88 PRO A C 1
ATOM 613 O O . PRO A 1 88 ? 7.176 8.386 -7.207 1.00 97.69 88 PRO A O 1
ATOM 616 N N . ASP A 1 89 ? 8.402 6.538 -6.818 1.00 95.75 89 ASP A N 1
ATOM 617 C CA . ASP A 1 89 ? 9.326 7.103 -5.836 1.00 95.75 89 ASP A CA 1
ATOM 618 C C . ASP A 1 89 ? 10.736 6.558 -6.108 1.00 95.75 89 ASP A C 1
ATOM 620 O O . ASP A 1 89 ? 11.148 5.551 -5.540 1.00 95.75 89 ASP A O 1
ATOM 624 N N . GLN A 1 90 ? 11.447 7.181 -7.057 1.00 94.12 90 GLN A N 1
ATOM 625 C CA . GLN A 1 90 ? 12.742 6.712 -7.579 1.00 94.12 90 GLN A CA 1
ATOM 626 C C . GLN A 1 90 ? 12.687 5.258 -8.098 1.00 94.12 90 GLN A C 1
ATOM 628 O O . GLN A 1 90 ? 12.025 4.976 -9.102 1.00 94.12 90 GLN A O 1
ATOM 633 N N . ASP A 1 91 ? 13.391 4.339 -7.437 1.00 94.56 91 ASP A N 1
ATOM 634 C CA . ASP A 1 91 ? 13.436 2.904 -7.721 1.00 94.56 91 ASP A CA 1
ATOM 635 C C . ASP A 1 91 ? 12.252 2.141 -7.092 1.00 94.56 91 ASP A C 1
ATOM 637 O O . ASP A 1 91 ? 12.089 0.932 -7.298 1.00 94.56 91 ASP A O 1
ATOM 641 N N . GLY A 1 92 ? 11.402 2.853 -6.352 1.00 96.06 92 GLY A N 1
ATOM 642 C CA . GLY A 1 92 ? 10.252 2.351 -5.627 1.00 96.06 92 GLY A CA 1
ATOM 643 C C . GLY A 1 92 ? 8.913 2.943 -6.054 1.00 96.06 92 GLY A C 1
ATOM 644 O O . GLY A 1 92 ? 8.770 3.722 -6.998 1.00 96.06 92 GLY A O 1
ATOM 645 N N . VAL A 1 93 ? 7.893 2.518 -5.326 1.00 97.81 93 VAL A N 1
ATOM 646 C CA . VAL A 1 93 ? 6.506 2.943 -5.465 1.00 97.81 93 VAL A CA 1
ATOM 647 C C . VAL A 1 93 ? 5.974 3.268 -4.082 1.00 97.81 93 VAL A C 1
ATOM 649 O O . VAL A 1 93 ? 6.151 2.484 -3.148 1.00 97.81 93 VAL A O 1
ATOM 652 N N . ALA A 1 94 ? 5.281 4.396 -3.979 1.00 98.12 94 ALA A N 1
ATOM 653 C CA . ALA A 1 94 ? 4.569 4.820 -2.786 1.00 98.12 94 ALA A CA 1
ATOM 654 C C . ALA A 1 94 ? 3.063 4.591 -2.962 1.00 98.12 94 ALA A C 1
ATOM 656 O O . ALA A 1 94 ? 2.474 4.992 -3.973 1.00 98.12 94 ALA A O 1
ATOM 657 N N . VAL A 1 95 ? 2.434 3.968 -1.966 1.00 98.56 95 VAL A N 1
ATOM 658 C CA . VAL A 1 95 ? 0.985 3.767 -1.890 1.00 98.56 95 VAL A CA 1
ATOM 659 C C . VAL A 1 95 ? 0.457 4.463 -0.651 1.00 98.56 95 VAL A C 1
ATOM 661 O O . VAL A 1 95 ? 0.708 4.041 0.475 1.00 98.56 95 VAL A O 1
ATOM 664 N N . ARG A 1 96 ? -0.334 5.511 -0.870 1.00 98.50 96 ARG A N 1
ATOM 665 C CA . ARG A 1 96 ? -0.928 6.313 0.200 1.00 98.50 96 ARG A CA 1
ATOM 666 C C . ARG A 1 96 ? -2.398 6.009 0.307 1.00 98.50 96 ARG A C 1
ATOM 668 O O . ARG A 1 96 ? -3.107 6.034 -0.695 1.00 98.50 96 ARG A O 1
ATOM 675 N N . THR A 1 97 ? -2.860 5.733 1.513 1.00 98.12 97 THR A N 1
ATOM 676 C CA . THR A 1 97 ? -4.277 5.516 1.801 1.00 98.12 97 THR A CA 1
ATOM 677 C C . THR A 1 97 ? -4.617 6.165 3.137 1.00 98.12 97 THR A C 1
ATOM 679 O O . THR A 1 97 ? -3.787 6.241 4.043 1.00 98.12 97 THR A O 1
ATOM 682 N N . ARG A 1 98 ? -5.854 6.644 3.258 1.00 98.00 98 ARG A N 1
ATOM 683 C CA . ARG A 1 98 ? -6.416 7.136 4.516 1.00 98.00 98 ARG A CA 1
ATOM 684 C C . ARG A 1 98 ? -7.413 6.123 5.051 1.00 98.00 98 ARG A C 1
ATOM 686 O O . ARG A 1 98 ? -8.331 5.741 4.331 1.00 98.00 98 ARG A O 1
ATOM 693 N N . TRP A 1 99 ? -7.281 5.733 6.311 1.00 98.12 99 TRP A N 1
ATOM 694 C CA . TRP A 1 99 ? -8.270 4.935 7.029 1.00 98.12 99 TRP A CA 1
ATOM 695 C C . TRP A 1 99 ? -9.055 5.815 7.996 1.00 98.12 99 TRP A C 1
ATOM 697 O O . TRP A 1 99 ? -8.496 6.718 8.615 1.00 98.12 99 TRP A O 1
ATOM 707 N N . SER A 1 100 ? -10.345 5.531 8.153 1.00 97.38 100 SER A N 1
ATOM 708 C CA . SER A 1 100 ? -11.206 6.128 9.172 1.00 97.38 100 SER A CA 1
ATOM 709 C C . SER A 1 100 ? -11.564 5.090 10.231 1.00 97.38 100 SER A C 1
ATOM 711 O O . SER A 1 100 ? -12.183 4.067 9.926 1.00 97.38 100 SER A O 1
ATOM 713 N N . CYS A 1 101 ? -11.186 5.369 11.478 1.00 97.12 101 CYS A N 1
ATOM 714 C CA . CYS A 1 101 ? -11.566 4.599 12.659 1.00 97.12 101 CYS A CA 1
ATOM 715 C C . CYS A 1 101 ? -12.575 5.365 13.538 1.00 97.12 101 CYS A C 1
ATOM 717 O O . CYS A 1 101 ? -12.636 5.112 14.745 1.00 97.12 101 CYS A O 1
ATOM 719 N N . ALA A 1 102 ? -13.317 6.325 12.969 1.00 95.50 102 ALA A N 1
ATOM 720 C CA . ALA A 1 102 ? -14.261 7.172 13.706 1.00 95.50 102 ALA A CA 1
ATOM 721 C C . ALA A 1 102 ? -15.321 6.337 14.445 1.00 95.50 102 ALA A C 1
ATOM 723 O O . ALA A 1 102 ? -15.507 6.499 15.649 1.00 95.50 102 ALA A O 1
ATOM 724 N N . ASP A 1 103 ? -15.905 5.360 13.749 1.00 93.50 103 ASP A N 1
ATOM 725 C CA . ASP A 1 103 ? -16.940 4.468 14.290 1.00 93.50 103 ASP A CA 1
ATOM 726 C C . ASP A 1 103 ? -16.367 3.207 14.959 1.00 93.50 103 ASP A C 1
ATOM 728 O O . ASP A 1 103 ? -17.108 2.316 15.375 1.00 93.50 103 ASP A O 1
ATOM 732 N N . VAL A 1 104 ? -15.036 3.102 15.060 1.00 94.38 104 VAL A N 1
ATOM 733 C CA . VAL A 1 104 ? -14.357 1.930 15.618 1.00 94.38 104 VAL A CA 1
ATOM 734 C C . VAL A 1 104 ? -13.715 2.300 16.958 1.00 94.38 104 VAL A C 1
ATOM 736 O O . VAL A 1 104 ? -12.651 2.931 16.975 1.00 94.38 104 VAL A O 1
ATOM 739 N N . PRO A 1 105 ? -14.310 1.913 18.103 1.00 92.38 105 PRO A N 1
ATOM 740 C CA . PRO A 1 105 ? -13.789 2.266 19.419 1.00 92.38 105 PRO A CA 1
ATOM 741 C C . PRO A 1 105 ? -12.490 1.516 19.748 1.00 92.38 105 PRO A C 1
ATOM 743 O O . PRO A 1 105 ? -12.105 0.554 19.088 1.00 92.38 105 PRO A O 1
ATOM 746 N N . GLY A 1 106 ? -11.805 1.937 20.813 1.00 94.69 106 GLY A N 1
ATOM 747 C CA . GLY A 1 106 ? -10.619 1.250 21.339 1.00 94.69 106 GLY A CA 1
ATOM 748 C C . GLY A 1 106 ? -9.289 1.706 20.732 1.00 94.69 106 GLY A C 1
ATOM 749 O O . GLY A 1 106 ? -9.197 2.751 20.087 1.00 94.69 106 GLY A O 1
ATOM 750 N N . ARG A 1 107 ? -8.219 0.947 20.996 1.00 94.50 107 ARG A N 1
ATOM 751 C CA . ARG A 1 107 ? -6.862 1.270 20.530 1.00 94.50 107 ARG A CA 1
ATOM 752 C C . ARG A 1 107 ? -6.718 0.972 19.037 1.00 94.50 107 ARG A C 1
ATOM 754 O O . ARG A 1 107 ? -7.051 -0.126 18.600 1.00 94.50 107 ARG A O 1
ATOM 761 N N . ILE A 1 108 ? -6.154 1.926 18.302 1.00 96.31 108 ILE A N 1
ATOM 762 C CA . ILE A 1 108 ? -5.805 1.770 16.888 1.00 96.31 108 ILE A CA 1
ATOM 763 C C . ILE A 1 108 ? -4.528 0.930 16.764 1.00 96.31 108 ILE A C 1
ATOM 765 O O . ILE A 1 108 ? -3.569 1.122 17.514 1.00 96.31 108 ILE A O 1
ATOM 769 N N . ARG A 1 109 ? -4.525 -0.016 15.827 1.00 96.69 109 ARG A N 1
ATOM 770 C CA . ARG A 1 109 ? -3.409 -0.907 15.505 1.00 96.69 109 ARG A CA 1
ATOM 771 C C . ARG A 1 109 ? -3.241 -0.970 13.994 1.00 96.69 109 ARG A C 1
ATOM 773 O O . ARG A 1 109 ? -4.220 -1.097 13.2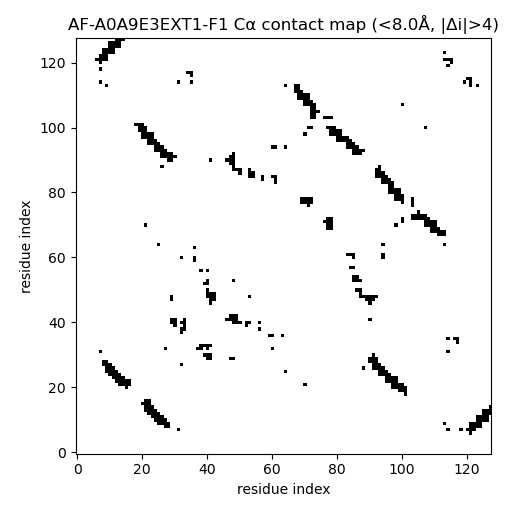71 1.00 96.69 109 ARG A O 1
ATOM 780 N N . TYR A 1 110 ? -2.004 -0.929 13.527 1.00 97.56 110 TYR A N 1
ATOM 781 C CA . TYR A 1 110 ? -1.662 -1.202 12.136 1.00 97.56 110 TYR A CA 1
ATOM 782 C C . TYR A 1 110 ? -1.102 -2.620 12.030 1.00 97.56 110 TYR A C 1
ATOM 784 O O . TYR A 1 110 ? -0.281 -3.026 12.855 1.00 97.56 110 TYR A O 1
ATOM 792 N N . ARG A 1 111 ? -1.561 -3.379 11.035 1.00 97.25 111 ARG A N 1
ATOM 793 C CA . ARG A 1 111 ? -1.068 -4.723 10.724 1.00 97.25 111 ARG A CA 1
ATOM 794 C C . ARG A 1 111 ? -0.723 -4.793 9.245 1.00 97.25 111 ARG A C 1
ATOM 796 O O . ARG A 1 111 ? -1.519 -4.375 8.411 1.00 97.25 111 ARG A O 1
ATOM 803 N N . SER A 1 112 ? 0.430 -5.373 8.940 1.00 97.12 112 SER A N 1
ATOM 804 C CA . SER A 1 112 ? 0.937 -5.519 7.581 1.00 97.12 112 SER A CA 1
ATOM 805 C C . SER A 1 112 ? 1.541 -6.898 7.369 1.00 97.12 112 SER A C 1
ATOM 807 O O . SER A 1 112 ? 2.157 -7.464 8.270 1.00 97.12 112 SER A O 1
ATOM 809 N N . THR A 1 113 ? 1.347 -7.415 6.166 1.00 97.44 113 THR A N 1
ATOM 810 C CA . THR A 1 113 ? 1.930 -8.648 5.629 1.00 97.44 113 THR A CA 1
ATOM 811 C C . THR A 1 113 ? 2.517 -8.410 4.239 1.00 97.44 113 THR A C 1
ATOM 813 O O . THR A 1 113 ? 2.706 -9.345 3.468 1.00 97.44 113 THR A O 1
ATOM 816 N N . VAL A 1 114 ? 2.762 -7.142 3.898 1.00 97.06 114 VAL A N 1
ATOM 817 C CA . VAL A 1 114 ? 3.251 -6.725 2.584 1.00 97.06 114 VAL A CA 1
ATOM 818 C C . VAL A 1 114 ? 4.578 -7.433 2.285 1.00 97.06 114 VAL A C 1
ATOM 820 O O . VAL A 1 114 ? 5.498 -7.388 3.100 1.00 97.06 114 VAL A O 1
ATOM 823 N N . LEU A 1 115 ? 4.649 -8.074 1.115 1.00 95.94 115 LEU A N 1
ATOM 824 C CA . LEU A 1 115 ? 5.738 -8.912 0.588 1.00 95.94 115 LEU A CA 1
ATOM 825 C C . LEU A 1 115 ? 5.963 -10.261 1.284 1.00 95.94 115 LEU A C 1
ATOM 827 O O . LEU A 1 115 ? 6.799 -11.026 0.810 1.00 95.94 115 LEU A O 1
ATOM 831 N N . LEU A 1 116 ? 5.245 -10.603 2.360 1.00 95.44 116 LEU A N 1
ATOM 832 C CA . LEU A 1 116 ? 5.474 -11.878 3.060 1.00 95.44 116 LEU A CA 1
ATOM 833 C C . LEU A 1 116 ? 5.084 -13.111 2.232 1.00 95.44 116 LEU A C 1
ATOM 835 O O . LEU A 1 116 ? 5.570 -14.208 2.497 1.00 95.44 116 LEU A O 1
ATOM 839 N N . ASP A 1 117 ? 4.216 -12.936 1.240 1.00 91.69 117 ASP A N 1
ATOM 840 C CA . ASP A 1 117 ? 3.791 -13.963 0.291 1.00 91.69 117 ASP A CA 1
ATOM 841 C C . ASP A 1 117 ? 4.888 -14.347 -0.715 1.00 91.69 117 ASP A C 1
ATOM 843 O O . ASP A 1 117 ? 4.984 -15.512 -1.101 1.00 91.69 117 ASP A O 1
ATOM 847 N N . VAL A 1 118 ? 5.750 -13.401 -1.099 1.00 92.50 118 VAL A N 1
ATOM 848 C CA . VAL A 1 118 ? 6.858 -13.625 -2.051 1.00 92.50 118 VAL A CA 1
ATOM 849 C C . VAL A 1 118 ? 8.250 -13.613 -1.420 1.00 92.50 118 VAL A C 1
ATOM 851 O O . VAL A 1 118 ? 9.227 -14.029 -2.051 1.00 92.50 118 VAL A O 1
ATOM 854 N N . ALA A 1 119 ? 8.355 -13.137 -0.184 1.00 92.50 119 A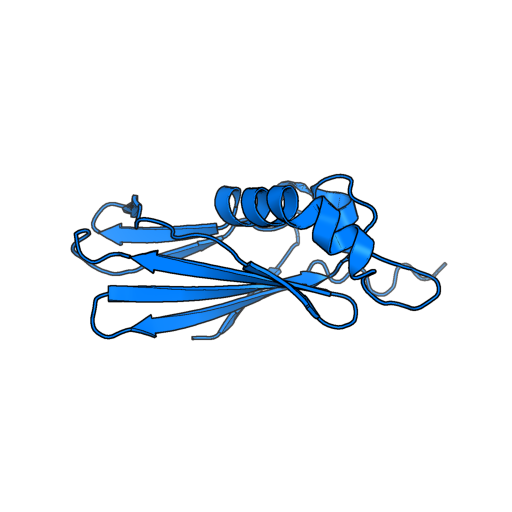LA A N 1
ATOM 855 C CA . ALA A 1 119 ? 9.579 -13.032 0.591 1.00 92.50 119 ALA A CA 1
ATOM 856 C C . ALA A 1 119 ? 9.269 -13.226 2.089 1.00 92.50 119 ALA A C 1
ATOM 858 O O . ALA A 1 119 ? 8.986 -12.260 2.796 1.00 92.50 119 ALA A O 1
ATOM 859 N N . PRO A 1 120 ? 9.347 -14.461 2.617 1.00 91.88 120 PRO A N 1
ATOM 860 C CA . PRO A 1 120 ? 9.049 -14.739 4.027 1.00 91.88 120 PRO A CA 1
ATOM 861 C C . PRO A 1 120 ? 9.972 -14.024 5.026 1.00 91.88 120 PRO A C 1
ATOM 863 O O . PRO A 1 120 ? 9.634 -13.888 6.200 1.00 91.88 120 PRO A O 1
ATOM 866 N N . ASP A 1 121 ? 11.148 -13.589 4.574 1.00 90.69 121 ASP A N 1
ATOM 867 C CA . ASP A 1 121 ? 12.111 -12.799 5.338 1.00 90.69 121 ASP A CA 1
ATOM 868 C C . ASP A 1 121 ? 11.906 -11.282 5.185 1.00 90.69 121 ASP A C 1
ATOM 870 O O . ASP A 1 121 ? 12.705 -10.504 5.722 1.00 90.69 121 ASP A O 1
ATOM 874 N N . ALA A 1 122 ? 10.855 -10.854 4.471 1.00 94.44 122 ALA A N 1
ATOM 875 C CA . ALA A 1 122 ? 10.569 -9.448 4.261 1.00 94.44 122 ALA A CA 1
ATOM 876 C C . ALA A 1 122 ? 10.356 -8.722 5.588 1.00 94.44 122 ALA A C 1
ATOM 878 O O . ALA A 1 122 ? 9.736 -9.220 6.532 1.00 94.44 122 ALA A O 1
ATOM 879 N N . LYS A 1 123 ? 10.882 -7.503 5.652 1.00 94.75 123 LYS A N 1
ATOM 880 C CA . LYS A 1 123 ? 10.774 -6.636 6.822 1.00 94.75 123 LYS A CA 1
ATOM 881 C C . LYS A 1 123 ? 10.056 -5.358 6.437 1.00 94.75 123 LYS A C 1
ATOM 883 O O . LYS A 1 123 ? 10.212 -4.848 5.330 1.00 94.75 123 LYS A O 1
ATOM 888 N N . GLN A 1 124 ? 9.302 -4.813 7.383 1.00 95.94 124 GLN A N 1
ATOM 889 C CA . GLN A 1 124 ? 8.718 -3.489 7.246 1.00 95.94 124 GLN A CA 1
ATOM 890 C C . GLN A 1 124 ? 9.237 -2.583 8.356 1.00 95.94 124 GLN A C 1
ATOM 892 O O . GLN A 1 124 ? 9.077 -2.880 9.540 1.00 95.94 124 GLN A O 1
ATOM 897 N N . VAL A 1 125 ? 9.854 -1.471 7.969 1.00 96.62 125 VAL A N 1
ATOM 898 C CA . VAL A 1 125 ? 10.185 -0.388 8.897 1.00 96.62 125 VAL A CA 1
ATOM 899 C C . VAL A 1 125 ? 8.940 0.463 9.077 1.00 96.62 125 VAL A C 1
ATOM 901 O O . VAL A 1 125 ? 8.430 1.028 8.113 1.00 96.62 125 VAL A O 1
ATOM 904 N N . VAL A 1 126 ? 8.452 0.561 10.308 1.00 96.75 126 VAL A N 1
ATOM 905 C CA . VAL A 1 126 ? 7.281 1.377 10.634 1.00 96.75 126 VAL A CA 1
ATOM 906 C C . VAL A 1 126 ? 7.743 2.675 11.286 1.00 96.75 126 VAL A C 1
ATOM 908 O O . VAL A 1 126 ? 8.473 2.650 12.275 1.00 96.75 126 VAL A O 1
ATOM 911 N N . LEU A 1 127 ? 7.317 3.799 10.716 1.00 96.62 127 LEU A N 1
ATOM 912 C CA . LEU A 1 127 ? 7.579 5.154 11.192 1.00 96.62 127 LEU A CA 1
ATOM 913 C C . LEU A 1 127 ? 6.251 5.752 11.659 1.00 96.62 127 LEU A C 1
ATOM 915 O O . LEU A 1 127 ? 5.274 5.704 10.911 1.00 96.62 127 LEU A O 1
ATOM 919 N N . ILE A 1 128 ? 6.222 6.300 12.872 1.00 90.25 128 ILE A N 1
ATOM 920 C CA . ILE A 1 128 ? 5.041 6.914 13.499 1.00 90.25 128 ILE A CA 1
ATOM 921 C C . ILE A 1 128 ? 5.400 8.343 13.895 1.00 90.25 128 ILE A C 1
ATOM 923 O O . ILE A 1 128 ? 6.525 8.516 14.416 1.00 90.25 128 ILE A O 1
#

Sequence (128 aa):
MAAAHQVNLTSARIVLGADRTVDVDVSMKGSDIDRAIGTHVFNIQTDLVRADALANASGSVAAYVRAHAVVLGGADATCSAGPASVAPDQDGVAVRTRWSCADVPGRIRYRSTVLLDVAPDAKQVVLI

pLDDT: mean 93.44, std 11.64, range [33.72, 98.56]

Nearest PDB structures (foldseek):
 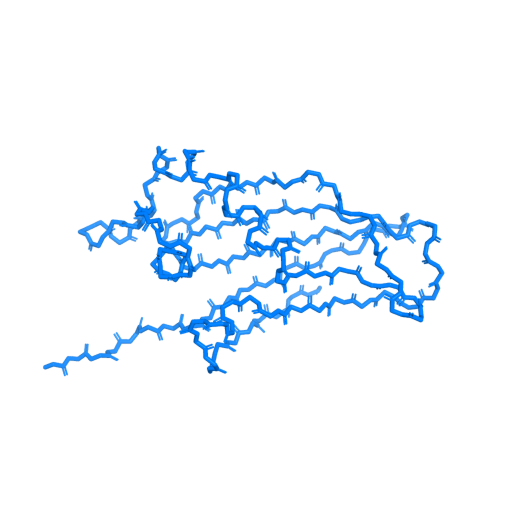 3faw-assembly1_A  TM=4.572E-01  e=1.764E+00  Streptococcus agalactiae COH1
  4f9p-assembly1_B  TM=5.032E-01  e=4.294E+00  Homo sapiens
  4f9p-assembly1_A  TM=4.561E-01  e=4.294E+00  Homo sapiens
  5v9x-assembly1_A  TM=3.333E-01  e=3.126E+00  Mycolicib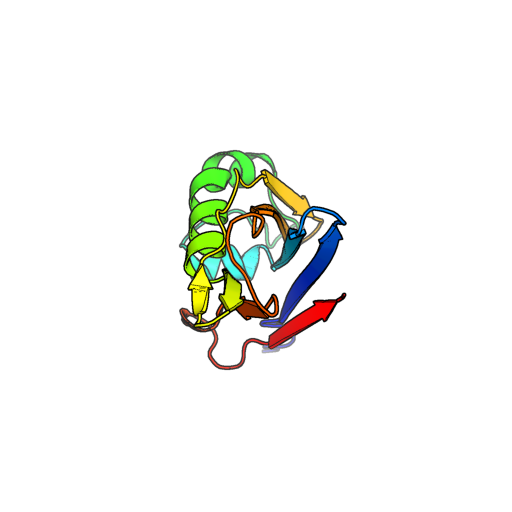acterium smegmatis

Secondary structure (DSSP, 8-state):
--------EEEEEEEE-TTSEEEEEEEEEHHHHHHHH----EETTTTEE-HHHHHHHHHHHHHHHHHHEEEE-GGGPBPEEEEEEEEEETTEEEEEEEEE-TT--S--EEEE-TTTTT-TT-EEEEE-

Foldseek 3Di:
DDPPDPQLEKEWEWDQDPLRKIKIKIKDFPVLVCQVQVFDQADPVQLWGNFVSCVVCVVVSQVLFVVFKFKAFPPRHTFAKDDWGWGTDGRIIIIIIMTGCNVPDHDIDMGGCRSCVVPVPRDYHYHD

Solvent-accessible surface area (backbone atoms only — not comparable to full-atom values): 7064 Å² total; per-residue (Å²): 138,79,92,74,80,84,68,57,52,32,39,35,41,44,48,81,47,94,70,44,30,36,40,39,39,39,37,37,44,18,63,54,47,20,69,67,72,70,52,74,26,42,36,85,93,75,59,28,35,40,61,69,50,37,62,76,40,31,68,61,55,45,50,50,50,58,75,28,40,48,47,25,23,39,96,69,42,73,35,52,71,54,77,63,50,67,45,71,48,65,44,17,34,38,40,36,34,42,29,41,29,69,93,41,61,72,62,76,45,80,49,74,50,69,58,43,90,79,32,81,84,39,45,71,52,76,46,114